Protein AF-A0A2R4MEA7-F1 (afdb_monomer)

pLDDT: mean 77.4, std 15.13, range [41.28, 93.5]

Structure (mmCIF, N/CA/C/O backbone):
data_AF-A0A2R4MEA7-F1
#
_entry.id   AF-A0A2R4MEA7-F1
#
loop_
_atom_site.group_PDB
_atom_site.id
_atom_site.type_symbol
_atom_site.label_atom_id
_atom_site.label_alt_id
_atom_site.label_comp_id
_atom_site.label_asym_id
_atom_site.label_entity_id
_atom_site.label_seq_id
_atom_site.pdbx_PDB_ins_code
_atom_site.Cartn_x
_atom_site.Cartn_y
_atom_site.Cartn_z
_atom_site.occupancy
_atom_site.B_iso_or_equiv
_atom_site.auth_seq_id
_atom_site.auth_comp_id
_atom_site.auth_asym_id
_atom_site.auth_atom_id
_atom_site.pdbx_PDB_model_num
ATOM 1 N N . MET A 1 1 ? -47.584 3.842 -40.671 1.00 41.28 1 MET A N 1
ATOM 2 C CA . MET A 1 1 ? -46.943 4.401 -39.460 1.00 41.28 1 MET A CA 1
ATOM 3 C C . MET A 1 1 ? -45.946 3.369 -38.943 1.00 41.28 1 MET A C 1
ATOM 5 O O . MET A 1 1 ? -46.362 2.249 -38.687 1.00 41.28 1 MET A O 1
ATOM 9 N N . LYS A 1 2 ? -44.642 3.678 -38.901 1.00 41.41 2 LYS A N 1
ATOM 10 C CA . LYS A 1 2 ? -43.602 2.783 -38.357 1.00 41.41 2 LYS A CA 1
ATOM 11 C C . LYS A 1 2 ? -43.354 3.176 -36.901 1.00 41.41 2 LYS A C 1
ATOM 13 O O . LYS A 1 2 ? -42.913 4.291 -36.652 1.00 41.41 2 LYS A O 1
ATOM 18 N N . THR A 1 3 ? -43.653 2.288 -35.959 1.00 46.34 3 THR A N 1
ATOM 19 C CA . THR A 1 3 ? -43.265 2.441 -34.554 1.00 46.34 3 THR A CA 1
ATOM 20 C C . THR A 1 3 ? -41.808 2.025 -34.410 1.00 46.34 3 THR A C 1
ATOM 22 O O . THR A 1 3 ? -41.476 0.843 -34.495 1.00 46.34 3 THR A O 1
ATOM 25 N N . THR A 1 4 ? -40.921 2.996 -34.239 1.00 46.84 4 THR A N 1
ATOM 26 C CA . THR A 1 4 ? -39.526 2.743 -33.881 1.00 46.84 4 THR A CA 1
ATOM 27 C C . THR A 1 4 ? -39.501 2.320 -32.412 1.00 46.84 4 THR A C 1
ATOM 29 O O . THR A 1 4 ? -39.625 3.163 -31.528 1.00 46.84 4 THR A O 1
ATOM 32 N N . SER A 1 5 ? -39.404 1.016 -32.133 1.00 51.34 5 SER A N 1
ATOM 33 C CA . SER A 1 5 ? -39.133 0.536 -30.774 1.00 51.34 5 SER A CA 1
ATOM 34 C C . SER A 1 5 ? -37.725 0.960 -30.376 1.00 51.34 5 SER A C 1
ATOM 36 O O . SER A 1 5 ? -36.734 0.481 -30.931 1.00 51.34 5 SER A O 1
ATOM 38 N N . SER A 1 6 ? -37.644 1.871 -29.414 1.00 55.16 6 SER A N 1
ATOM 39 C CA . SER A 1 6 ? -36.415 2.243 -28.727 1.00 55.16 6 SER A CA 1
ATOM 40 C C . SER A 1 6 ? -35.898 1.040 -27.932 1.00 55.16 6 SER A C 1
ATOM 42 O O . SER A 1 6 ? -36.272 0.851 -26.778 1.00 55.16 6 SER A O 1
ATOM 44 N N . ASN A 1 7 ? -35.039 0.213 -28.536 1.00 54.28 7 ASN A N 1
ATOM 45 C CA . ASN A 1 7 ? -34.243 -0.770 -27.797 1.00 54.28 7 ASN A CA 1
ATOM 46 C C . ASN A 1 7 ? -33.205 -0.014 -26.960 1.00 54.28 7 ASN A C 1
ATOM 48 O O . ASN A 1 7 ? -32.079 0.238 -27.391 1.00 54.28 7 ASN A O 1
ATOM 52 N N . GLN A 1 8 ? -33.620 0.397 -25.766 1.00 57.72 8 GLN A N 1
ATOM 53 C CA . GLN A 1 8 ? -32.740 0.962 -24.760 1.00 57.72 8 GLN A CA 1
ATOM 54 C C . GLN A 1 8 ? -31.803 -0.155 -24.282 1.00 57.72 8 GLN A C 1
ATOM 56 O O . GLN A 1 8 ? -32.221 -1.080 -23.589 1.00 57.72 8 GLN A O 1
ATOM 61 N N . TRP A 1 9 ? -30.539 -0.087 -24.702 1.00 63.12 9 TRP A N 1
ATOM 62 C CA . TRP A 1 9 ? -29.455 -0.926 -24.195 1.00 63.12 9 TRP A CA 1
ATOM 63 C C . TRP A 1 9 ? -29.216 -0.584 -22.723 1.00 63.12 9 TRP A C 1
ATOM 65 O O . TRP A 1 9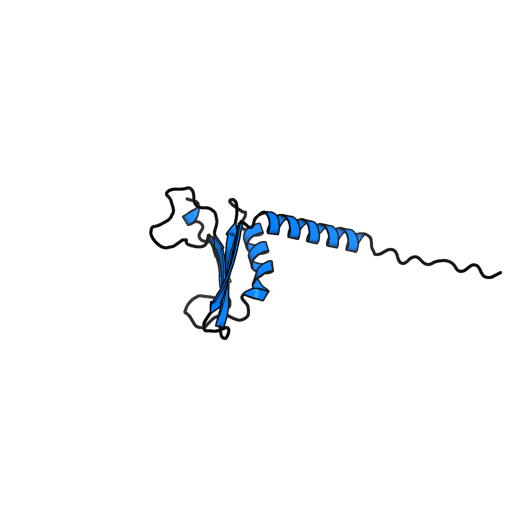 ? -28.379 0.256 -22.396 1.00 63.12 9 TRP A O 1
ATOM 75 N N . LEU A 1 10 ? -29.987 -1.196 -21.827 1.00 67.56 10 LEU A N 1
ATOM 76 C CA . LEU A 1 10 ? -29.690 -1.140 -20.405 1.00 67.56 10 LEU A CA 1
ATOM 77 C C . LEU A 1 10 ? -28.450 -2.011 -20.149 1.00 67.56 10 LEU A C 1
ATOM 79 O O . LEU A 1 10 ? -28.436 -3.178 -20.553 1.00 67.56 10 LEU A O 1
ATOM 83 N N . PRO A 1 11 ? -27.387 -1.458 -19.538 1.00 68.69 11 PRO A N 1
ATOM 84 C CA . PRO A 1 11 ? -26.214 -2.242 -19.203 1.00 68.69 11 PRO A CA 1
ATOM 85 C C . PRO A 1 11 ? -26.589 -3.366 -18.236 1.00 68.69 11 PRO A C 1
ATOM 87 O O . PRO A 1 11 ? -27.452 -3.206 -17.375 1.00 68.69 11 PRO A O 1
ATOM 90 N N . ASP A 1 12 ? -25.918 -4.504 -18.398 1.00 82.06 12 ASP A N 1
ATOM 91 C CA . ASP A 1 12 ? -26.095 -5.690 -17.563 1.00 82.06 12 ASP A CA 1
ATOM 92 C C . ASP A 1 12 ? -25.991 -5.316 -16.066 1.00 82.06 12 ASP A C 1
ATOM 94 O O . ASP A 1 12 ? -24.943 -4.810 -15.637 1.00 82.06 12 ASP A O 1
ATOM 98 N N . PRO A 1 13 ? -27.047 -5.547 -15.261 1.00 81.31 13 PRO A N 1
ATOM 99 C CA . PRO A 1 13 ? -27.088 -5.139 -13.860 1.00 81.31 13 PRO A CA 1
ATOM 100 C C . PRO A 1 13 ? -25.964 -5.764 -13.023 1.00 81.31 13 PRO A C 1
ATOM 102 O O . PRO A 1 13 ? -25.498 -5.143 -12.067 1.00 81.31 13 PRO A O 1
ATOM 105 N N . THR A 1 14 ? -25.456 -6.941 -13.398 1.00 82.69 14 THR A N 1
ATOM 106 C CA . THR A 1 14 ? -24.325 -7.580 -12.715 1.00 82.69 14 THR A CA 1
ATOM 107 C C . THR A 1 14 ? -23.022 -6.819 -12.961 1.00 82.69 14 THR A C 1
ATOM 109 O O . THR A 1 14 ? -22.217 -6.652 -12.042 1.00 82.69 14 THR A O 1
ATOM 112 N N . LYS A 1 15 ? -22.828 -6.275 -14.169 1.00 82.12 15 LYS A N 1
ATOM 113 C CA . LYS A 1 15 ? -21.664 -5.429 -14.490 1.00 82.12 15 LYS A CA 1
ATOM 114 C C . LYS A 1 15 ? -21.726 -4.092 -13.759 1.00 82.12 15 LYS A C 1
ATOM 116 O O . LYS A 1 15 ? -20.695 -3.607 -13.296 1.00 82.12 15 LYS A O 1
ATOM 121 N N . ILE A 1 16 ? -22.926 -3.527 -13.614 1.00 82.50 16 ILE A N 1
ATOM 122 C CA . ILE A 1 16 ? -23.144 -2.307 -12.825 1.00 82.50 16 ILE A CA 1
ATOM 123 C C . ILE A 1 16 ? -22.784 -2.565 -11.358 1.00 82.50 16 ILE A C 1
ATOM 125 O O . ILE A 1 16 ? -22.004 -1.811 -10.781 1.00 82.50 16 ILE A O 1
ATOM 129 N N . ALA A 1 17 ? -23.293 -3.649 -10.766 1.00 83.56 17 ALA A N 1
ATOM 130 C CA . ALA A 1 17 ? -23.014 -3.997 -9.374 1.00 83.56 17 ALA A CA 1
ATOM 131 C C . ALA A 1 17 ? -21.513 -4.215 -9.115 1.00 83.56 17 ALA A C 1
ATOM 133 O O . ALA A 1 17 ? -20.971 -3.678 -8.148 1.00 83.56 17 ALA A O 1
ATOM 134 N N . ALA A 1 18 ? -20.822 -4.930 -10.009 1.00 84.25 18 ALA A N 1
ATOM 135 C CA . ALA A 1 18 ? -19.375 -5.120 -9.928 1.00 84.25 18 ALA A CA 1
ATOM 136 C C . ALA A 1 18 ? -18.607 -3.789 -10.031 1.00 84.25 18 ALA A C 1
ATOM 138 O O . ALA A 1 18 ? -17.711 -3.525 -9.230 1.00 84.25 18 ALA A O 1
ATOM 139 N N . GLY A 1 19 ? -18.996 -2.913 -10.965 1.00 84.75 19 GLY A N 1
ATOM 140 C CA . GLY A 1 19 ? -18.395 -1.585 -11.109 1.00 84.75 19 GLY A CA 1
ATOM 141 C C . GLY A 1 19 ? -18.578 -0.708 -9.867 1.00 84.75 19 GLY A C 1
ATOM 142 O O . GLY A 1 19 ? -17.634 -0.055 -9.424 1.00 84.75 19 GLY A O 1
ATOM 143 N N . MET A 1 20 ? -19.764 -0.738 -9.254 1.00 88.38 20 MET A N 1
ATOM 144 C CA . MET A 1 20 ? -20.041 -0.006 -8.013 1.00 88.38 20 MET A CA 1
ATOM 145 C C . MET A 1 20 ? -19.236 -0.554 -6.829 1.00 88.38 20 MET A C 1
ATOM 147 O O . MET A 1 20 ? -18.754 0.228 -6.008 1.00 88.38 20 MET A O 1
ATOM 151 N N . ALA A 1 21 ? -19.039 -1.873 -6.753 1.00 84.75 21 ALA A N 1
ATOM 152 C CA . ALA A 1 21 ? -18.210 -2.497 -5.723 1.00 84.75 21 ALA A CA 1
ATOM 153 C C . ALA A 1 21 ? -16.730 -2.089 -5.851 1.00 84.75 21 ALA A C 1
ATOM 155 O O . ALA A 1 21 ? -16.113 -1.690 -4.862 1.00 84.75 21 ALA A O 1
ATOM 156 N N . GLU A 1 22 ? -16.177 -2.100 -7.067 1.00 84.31 22 GLU A N 1
ATOM 157 C CA . GLU A 1 22 ? -14.806 -1.641 -7.341 1.00 84.31 22 GLU A CA 1
ATOM 158 C C . GLU A 1 22 ? -14.620 -0.142 -7.071 1.00 84.31 22 GLU A C 1
ATOM 160 O O . GLU A 1 22 ? -13.598 0.292 -6.521 1.00 84.31 22 GLU A O 1
ATOM 165 N N . PHE A 1 23 ? -15.632 0.666 -7.396 1.00 83.88 23 PHE A N 1
ATOM 166 C CA . PHE A 1 23 ? -15.641 2.085 -7.060 1.00 83.88 23 PHE A CA 1
ATOM 167 C C . PHE A 1 23 ? -15.629 2.297 -5.542 1.00 83.88 23 PHE A C 1
ATOM 169 O O . PHE A 1 23 ? -14.782 3.030 -5.029 1.00 83.88 23 PHE A O 1
ATOM 176 N N . ALA A 1 24 ? -16.501 1.606 -4.801 1.00 86.06 24 ALA A N 1
ATOM 177 C CA . ALA A 1 24 ? -16.550 1.687 -3.343 1.00 86.06 24 ALA A CA 1
ATOM 178 C C . ALA A 1 24 ? -15.224 1.246 -2.698 1.00 86.06 24 ALA A C 1
ATOM 180 O O . ALA A 1 24 ? -14.711 1.929 -1.805 1.00 86.06 24 ALA A O 1
ATOM 181 N N . LYS A 1 25 ? -14.620 0.156 -3.193 1.00 85.19 25 LYS A N 1
ATOM 182 C CA . LYS A 1 25 ? -13.291 -0.307 -2.768 1.00 85.19 25 LYS A CA 1
ATOM 183 C C . LYS A 1 25 ? -12.229 0.768 -3.011 1.00 85.19 25 LYS A C 1
ATOM 185 O O . LYS A 1 25 ? -11.461 1.096 -2.108 1.00 85.19 25 LYS A O 1
ATOM 190 N N . SER A 1 26 ? -12.226 1.377 -4.196 1.00 84.19 26 SER A N 1
ATOM 191 C CA . SER A 1 26 ? -11.303 2.459 -4.552 1.00 84.19 26 SER A CA 1
ATOM 192 C C . SER A 1 26 ? -11.436 3.678 -3.639 1.00 84.19 26 SER A C 1
ATOM 194 O O . SER A 1 26 ? -10.426 4.186 -3.151 1.00 84.19 26 SER A O 1
ATOM 196 N N . VAL A 1 27 ? -12.664 4.134 -3.379 1.00 87.56 27 VAL A N 1
ATOM 197 C CA . VAL A 1 27 ? -12.934 5.273 -2.489 1.00 87.56 27 VAL A CA 1
ATOM 198 C C . VAL A 1 27 ? -12.464 4.970 -1.067 1.00 87.56 27 VAL A C 1
ATOM 200 O O . VAL A 1 27 ? -11.789 5.799 -0.455 1.00 87.56 27 VAL A O 1
ATOM 203 N N . ARG A 1 28 ? -12.743 3.762 -0.560 1.00 89.19 28 ARG A N 1
ATOM 204 C CA . ARG A 1 28 ? -12.284 3.326 0.764 1.00 89.19 28 ARG A CA 1
ATOM 205 C C . ARG A 1 28 ? -10.762 3.372 0.875 1.00 89.19 28 ARG A C 1
ATOM 207 O O . ARG A 1 28 ? -10.255 3.960 1.826 1.00 89.19 28 ARG A O 1
ATOM 214 N N . LEU A 1 29 ? -10.041 2.792 -0.086 1.00 88.81 29 LEU A N 1
ATOM 215 C CA . LEU A 1 29 ? -8.574 2.752 -0.072 1.00 88.81 29 LEU A CA 1
ATOM 216 C C . LEU A 1 29 ? -7.965 4.155 -0.100 1.00 88.81 29 LEU A C 1
ATOM 218 O O . LEU A 1 29 ? -7.067 4.448 0.683 1.00 88.81 29 LEU A O 1
ATOM 222 N N . LEU A 1 30 ? -8.487 5.046 -0.947 1.00 88.50 30 LEU A N 1
ATOM 223 C CA . LEU A 1 30 ? -8.045 6.442 -0.999 1.00 88.50 30 LEU A CA 1
ATOM 224 C C . LEU A 1 30 ? -8.306 7.178 0.324 1.00 88.50 30 LEU A C 1
ATOM 226 O O . LEU A 1 30 ? -7.478 7.977 0.757 1.00 88.50 30 LEU A O 1
ATOM 230 N N . GLY A 1 31 ? -9.411 6.866 1.005 1.00 89.94 31 GLY A N 1
ATOM 231 C CA . GLY A 1 31 ? -9.734 7.420 2.320 1.00 89.94 31 GLY A CA 1
ATOM 232 C C . GLY A 1 31 ? -8.703 7.091 3.408 1.00 89.94 31 GLY A C 1
ATOM 233 O O . GLY A 1 31 ? -8.522 7.895 4.331 1.00 89.94 31 GLY A O 1
ATOM 234 N N . LEU A 1 32 ? -7.997 5.958 3.283 1.00 90.50 32 LEU A N 1
ATOM 235 C CA . LEU A 1 32 ? -6.957 5.511 4.218 1.00 90.50 32 LEU A CA 1
ATOM 236 C C . LEU A 1 32 ? -5.643 6.285 4.070 1.00 90.50 32 LEU A C 1
ATOM 238 O O . LEU A 1 32 ? -4.862 6.329 5.018 1.00 90.50 32 LEU A O 1
ATOM 242 N N . ILE A 1 33 ? -5.383 6.892 2.914 1.00 92.19 33 ILE A N 1
ATOM 243 C CA . ILE A 1 33 ? -4.087 7.492 2.592 1.00 92.19 33 ILE A CA 1
ATOM 244 C C . ILE A 1 33 ? -3.968 8.880 3.222 1.00 92.19 33 ILE A C 1
ATOM 246 O O . ILE A 1 33 ? -4.798 9.757 2.989 1.00 92.19 33 ILE A O 1
ATOM 250 N N . LYS A 1 34 ? -2.908 9.089 4.005 1.00 90.44 34 LYS A N 1
ATOM 251 C CA . LYS A 1 34 ? -2.508 10.394 4.545 1.00 90.44 34 LYS A CA 1
ATOM 252 C C . LYS A 1 34 ? -1.638 11.153 3.546 1.00 90.44 34 LYS A C 1
ATOM 254 O O . LYS A 1 34 ? -1.894 12.324 3.293 1.00 90.44 34 LYS A O 1
ATOM 259 N N . SER A 1 35 ? -0.632 10.491 2.979 1.00 90.50 35 SER A N 1
ATOM 260 C CA . SER A 1 35 ? 0.277 11.079 1.991 1.00 90.50 35 SER A CA 1
ATOM 261 C C . SER A 1 35 ? 0.858 10.017 1.062 1.00 90.50 35 SER A C 1
ATOM 263 O O . SER A 1 35 ? 0.919 8.837 1.409 1.00 90.50 35 SER A O 1
ATOM 265 N N . ILE A 1 36 ? 1.288 10.453 -0.123 1.00 91.31 36 ILE A N 1
ATOM 266 C CA . ILE A 1 36 ? 1.993 9.625 -1.103 1.00 91.31 36 ILE A CA 1
ATOM 267 C C . ILE A 1 36 ? 3.184 10.416 -1.615 1.00 91.31 36 ILE A C 1
ATOM 269 O O . ILE A 1 36 ? 3.014 11.531 -2.107 1.00 91.31 36 ILE A O 1
ATOM 273 N N . THR A 1 37 ? 4.358 9.809 -1.558 1.00 89.81 37 THR A N 1
ATOM 274 C CA . THR A 1 37 ? 5.584 10.341 -2.143 1.00 89.81 37 THR A CA 1
ATOM 275 C C . THR A 1 37 ? 6.045 9.389 -3.232 1.00 89.81 37 THR A C 1
ATOM 277 O O . THR A 1 37 ? 5.986 8.171 -3.073 1.00 89.81 37 THR A O 1
ATOM 280 N N . THR A 1 38 ? 6.467 9.928 -4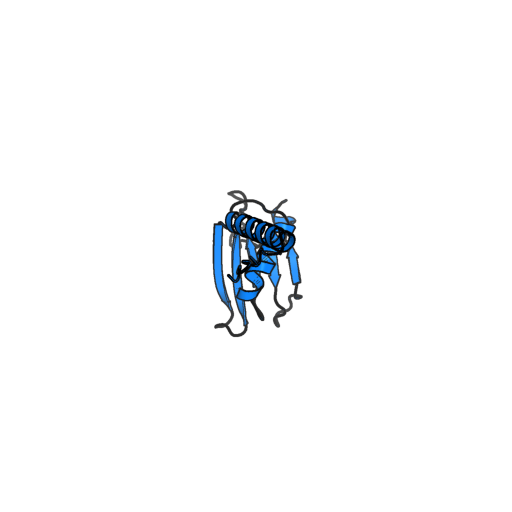.372 1.00 89.19 38 THR A N 1
ATOM 281 C CA . THR A 1 38 ? 7.044 9.142 -5.465 1.00 89.19 38 THR A CA 1
ATOM 282 C C . THR A 1 38 ? 8.424 9.690 -5.779 1.00 89.19 38 THR A C 1
ATOM 284 O O . THR A 1 38 ? 8.554 10.861 -6.127 1.00 89.19 38 THR A O 1
ATOM 287 N N . THR A 1 39 ? 9.437 8.841 -5.656 1.00 86.38 39 THR A N 1
ATOM 288 C CA . THR A 1 39 ? 10.838 9.198 -5.874 1.00 86.38 39 THR A CA 1
ATOM 289 C C . THR A 1 39 ? 11.408 8.315 -6.973 1.00 86.38 39 THR A C 1
ATOM 291 O O . THR A 1 39 ? 11.412 7.092 -6.850 1.00 86.38 39 THR A O 1
ATOM 294 N N . SER A 1 40 ? 11.899 8.919 -8.054 1.00 80.94 40 SER A N 1
ATOM 295 C CA . SER A 1 40 ? 12.553 8.177 -9.135 1.00 80.94 40 SER A CA 1
ATOM 296 C C . SER A 1 40 ? 13.858 7.560 -8.646 1.00 80.94 40 SER A C 1
ATOM 298 O O . SER A 1 40 ? 14.745 8.268 -8.168 1.00 80.94 40 SER A O 1
ATOM 300 N N . LEU A 1 41 ? 14.009 6.249 -8.814 1.00 71.56 41 LEU A N 1
ATOM 301 C CA . LEU A 1 41 ? 15.253 5.555 -8.505 1.00 71.56 41 LEU A CA 1
ATOM 302 C C . LEU A 1 41 ? 16.187 5.675 -9.716 1.00 71.56 41 LEU A C 1
ATOM 304 O O . LEU A 1 41 ? 15.800 5.352 -10.843 1.00 71.56 41 LEU A O 1
ATOM 308 N N . ASN A 1 42 ? 17.410 6.174 -9.502 1.00 66.31 42 ASN A N 1
ATOM 309 C CA . ASN A 1 42 ? 18.438 6.355 -10.540 1.00 66.31 42 ASN A CA 1
ATOM 310 C C . ASN A 1 42 ? 17.923 7.036 -11.826 1.00 66.31 42 ASN A C 1
ATOM 312 O O . ASN A 1 42 ? 18.088 6.520 -12.934 1.00 66.31 42 ASN A O 1
ATOM 316 N N . GLY A 1 43 ? 17.247 8.182 -11.685 1.00 58.41 43 GLY A N 1
ATOM 317 C CA . GLY A 1 43 ? 16.781 8.972 -12.833 1.00 58.41 43 GLY A CA 1
ATOM 318 C C . GLY A 1 43 ? 15.697 8.293 -13.683 1.00 58.41 43 GLY A C 1
ATOM 319 O O . GLY A 1 43 ? 15.552 8.630 -14.853 1.00 58.41 43 GLY A O 1
ATOM 320 N N . GLY A 1 44 ? 14.958 7.324 -13.124 1.00 56.22 44 GLY A N 1
ATOM 321 C CA . GLY A 1 44 ? 13.818 6.660 -13.774 1.00 56.22 44 GLY A CA 1
ATOM 322 C C . GLY A 1 44 ? 14.157 5.357 -14.503 1.00 56.22 44 GLY A C 1
ATOM 323 O O . GLY A 1 44 ? 13.250 4.631 -14.903 1.00 56.22 44 GLY A O 1
ATOM 324 N N . LYS A 1 45 ? 15.444 5.004 -14.630 1.00 62.25 45 LYS A N 1
ATOM 325 C CA . LYS A 1 45 ? 15.874 3.749 -15.277 1.00 62.25 45 LYS A CA 1
ATOM 326 C C . LYS A 1 45 ? 15.553 2.504 -14.440 1.00 62.25 45 LYS A C 1
ATOM 328 O O . LYS A 1 45 ? 15.332 1.436 -15.000 1.00 62.25 45 LYS A O 1
ATOM 333 N N . ASN A 1 46 ? 15.468 2.659 -13.116 1.00 67.88 46 ASN A N 1
ATOM 334 C CA . ASN A 1 46 ? 15.244 1.568 -12.162 1.00 67.88 46 ASN A CA 1
ATOM 335 C C . ASN A 1 46 ? 13.852 1.631 -11.503 1.00 67.88 46 ASN A C 1
ATOM 337 O O . ASN A 1 46 ? 13.663 1.112 -10.408 1.00 67.88 46 ASN A O 1
ATOM 341 N N . GLY A 1 47 ? 12.867 2.254 -12.158 1.00 77.62 47 GLY A N 1
ATOM 342 C CA . GLY A 1 47 ? 11.528 2.452 -11.593 1.00 77.62 47 GLY A CA 1
ATOM 343 C C . GLY A 1 47 ? 11.486 3.555 -10.530 1.00 77.62 47 GLY A C 1
ATOM 344 O O . GLY A 1 47 ? 12.352 4.433 -10.480 1.00 77.62 47 GLY A O 1
ATOM 345 N N . ALA A 1 48 ? 10.455 3.529 -9.686 1.00 86.44 48 ALA A N 1
ATOM 346 C CA . ALA A 1 48 ? 10.244 4.531 -8.645 1.00 86.44 48 ALA A CA 1
ATOM 347 C C . ALA A 1 48 ? 9.954 3.890 -7.285 1.00 86.44 48 ALA A C 1
ATOM 349 O O . ALA A 1 48 ? 9.324 2.836 -7.198 1.00 86.44 48 ALA A O 1
ATOM 350 N N . LEU A 1 49 ? 10.385 4.557 -6.219 1.00 88.19 49 LEU A N 1
ATOM 351 C CA . LEU A 1 49 ? 9.914 4.302 -4.868 1.00 88.19 49 LEU A CA 1
ATOM 352 C C . LEU A 1 49 ? 8.609 5.069 -4.661 1.00 88.19 49 LEU A C 1
ATOM 354 O O . LEU A 1 49 ? 8.593 6.297 -4.700 1.00 88.19 49 LEU A O 1
ATOM 358 N N . VAL A 1 50 ? 7.526 4.344 -4.415 1.00 91.12 50 VAL A N 1
ATOM 359 C CA . VAL A 1 50 ? 6.234 4.895 -4.015 1.00 91.12 50 VAL A CA 1
ATOM 360 C C . VAL A 1 50 ? 6.054 4.637 -2.524 1.00 91.12 50 VAL A C 1
ATOM 362 O O . VAL A 1 50 ? 5.772 3.513 -2.118 1.00 91.12 50 VAL A O 1
ATOM 365 N N . ALA A 1 51 ? 6.217 5.674 -1.707 1.00 91.19 51 ALA A N 1
ATOM 366 C CA . ALA A 1 51 ? 5.987 5.618 -0.268 1.00 91.19 51 ALA A CA 1
ATOM 367 C C . ALA A 1 51 ? 4.583 6.144 0.052 1.00 91.19 51 ALA A C 1
ATOM 369 O O . ALA A 1 51 ? 4.241 7.275 -0.294 1.00 91.19 51 ALA A O 1
ATOM 370 N N . ILE A 1 52 ? 3.761 5.326 0.701 1.00 92.62 52 ILE A N 1
ATOM 371 C CA . ILE A 1 52 ? 2.381 5.640 1.073 1.00 92.62 52 ILE A CA 1
ATOM 372 C C . ILE A 1 52 ? 2.290 5.628 2.590 1.00 92.62 52 ILE A C 1
ATOM 374 O O . ILE A 1 52 ? 2.494 4.593 3.218 1.00 92.62 52 ILE A O 1
ATOM 378 N N . THR A 1 53 ? 1.923 6.758 3.179 1.00 91.31 53 THR A N 1
ATOM 379 C CA . THR A 1 53 ? 1.622 6.842 4.609 1.00 91.31 53 THR A CA 1
ATOM 380 C C . THR A 1 53 ? 0.118 6.772 4.792 1.00 91.31 53 THR A C 1
ATOM 382 O O . THR A 1 53 ? -0.616 7.549 4.177 1.00 91.31 53 THR A O 1
ATOM 385 N N . VAL A 1 54 ? -0.361 5.868 5.644 1.00 91.44 54 VAL A N 1
ATOM 386 C CA . VAL A 1 54 ? -1.791 5.750 5.964 1.00 91.44 54 VAL A CA 1
ATOM 387 C C . VAL A 1 54 ? -2.163 6.528 7.227 1.00 91.44 54 VAL A C 1
ATOM 389 O O . VAL A 1 54 ? -1.322 6.848 8.063 1.00 91.44 54 VAL A O 1
ATOM 392 N N . LYS A 1 55 ? -3.442 6.892 7.353 1.00 89.38 55 LYS A N 1
ATOM 393 C CA . LYS A 1 55 ? -3.975 7.691 8.470 1.00 89.38 55 LYS A CA 1
ATOM 394 C C . LYS A 1 55 ? -4.151 6.892 9.761 1.00 89.38 55 LYS A C 1
ATOM 396 O O . LYS A 1 55 ? -4.214 7.484 10.830 1.00 89.38 55 LYS A O 1
ATOM 401 N N . LYS A 1 56 ? -4.296 5.572 9.654 1.00 87.44 56 LYS A N 1
ATOM 402 C CA . LYS A 1 56 ? -4.568 4.644 10.758 1.00 87.44 56 LYS A CA 1
ATOM 403 C C . LYS A 1 56 ? -3.988 3.270 10.438 1.00 87.44 56 LYS A C 1
ATOM 405 O O . LYS A 1 56 ? -3.606 3.033 9.294 1.00 87.44 56 LYS A O 1
ATOM 410 N N . ALA A 1 57 ? -3.963 2.376 11.423 1.00 86.50 57 ALA A N 1
ATOM 411 C CA . ALA A 1 57 ? -3.668 0.968 11.183 1.00 86.50 57 ALA A CA 1
ATOM 412 C C . ALA A 1 57 ? -4.637 0.382 10.139 1.00 86.50 57 ALA A C 1
ATOM 414 O O . ALA A 1 57 ? -5.833 0.694 10.138 1.00 86.50 57 ALA A O 1
ATOM 415 N N . ILE A 1 58 ? -4.100 -0.441 9.244 1.00 88.56 58 ILE A N 1
ATOM 416 C CA . ILE A 1 58 ? -4.831 -1.087 8.152 1.00 88.56 58 ILE A CA 1
ATOM 417 C C . ILE A 1 58 ? -4.614 -2.599 8.213 1.00 88.56 58 ILE A C 1
ATOM 419 O O . ILE A 1 58 ? -3.657 -3.087 8.808 1.00 88.56 58 ILE A O 1
ATOM 423 N N . THR A 1 59 ? -5.502 -3.353 7.583 1.00 91.31 59 THR A N 1
ATOM 424 C CA . THR A 1 59 ? -5.366 -4.810 7.468 1.00 91.31 59 THR A CA 1
ATOM 425 C C . THR A 1 59 ? -4.311 -5.200 6.427 1.00 91.31 59 THR A C 1
ATOM 427 O O . THR A 1 59 ? -3.982 -4.422 5.526 1.00 91.31 59 THR A O 1
ATOM 430 N N . LYS A 1 60 ? -3.805 -6.444 6.495 1.00 90.44 60 LYS A N 1
ATOM 431 C CA . LYS A 1 60 ? -2.880 -6.975 5.473 1.00 90.44 60 LYS A CA 1
ATOM 432 C C . LYS A 1 60 ? -3.510 -6.929 4.079 1.00 90.44 60 LYS A C 1
ATOM 434 O O . LYS A 1 60 ? -2.835 -6.556 3.126 1.00 90.44 60 LYS A O 1
ATOM 439 N N . GLN A 1 61 ? -4.809 -7.215 3.969 1.00 91.94 61 GLN A N 1
ATOM 440 C CA . GLN A 1 61 ? -5.530 -7.135 2.698 1.00 91.94 61 GLN A CA 1
ATOM 441 C C . GLN A 1 61 ? -5.611 -5.69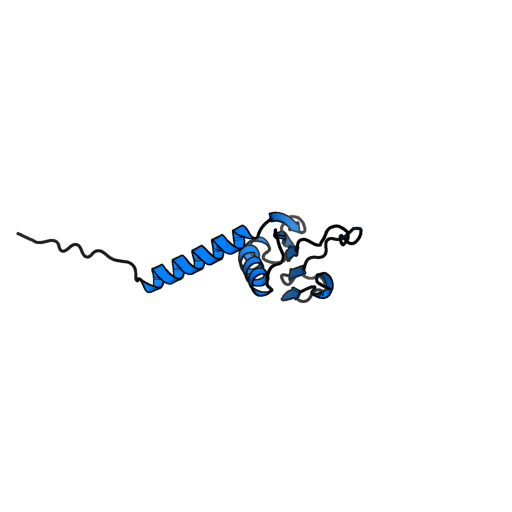9 2.161 1.00 91.94 61 GLN A C 1
ATOM 443 O O . GLN A 1 61 ? -5.336 -5.480 0.987 1.00 91.94 61 GLN A O 1
ATOM 448 N N . GLU A 1 62 ? -5.916 -4.711 3.008 1.00 91.94 62 GLU A N 1
ATOM 449 C CA . GLU A 1 62 ? -5.921 -3.298 2.596 1.00 91.94 62 GLU A CA 1
ATOM 450 C C . GLU A 1 62 ? -4.528 -2.835 2.140 1.00 91.94 62 GLU A C 1
ATOM 452 O O . GLU A 1 62 ? -4.414 -2.042 1.209 1.00 91.94 62 GLU A O 1
ATOM 457 N N . CYS A 1 63 ? -3.461 -3.363 2.745 1.00 91.69 63 CYS A N 1
ATOM 458 C CA . CYS A 1 63 ? -2.091 -3.118 2.297 1.00 91.69 63 CYS A CA 1
ATOM 459 C C . CYS A 1 63 ? -1.808 -3.733 0.923 1.00 91.69 63 CYS A C 1
ATOM 461 O O . CYS A 1 63 ? -1.286 -3.040 0.052 1.00 91.69 63 CYS A O 1
ATOM 463 N N . VAL A 1 64 ? -2.202 -4.991 0.696 1.00 92.94 64 VAL A N 1
ATOM 464 C CA . VAL A 1 64 ? -2.095 -5.638 -0.625 1.00 92.94 64 VAL A CA 1
ATOM 465 C C . VAL A 1 64 ? -2.858 -4.841 -1.677 1.00 92.94 64 VAL A C 1
ATOM 467 O O . VAL A 1 64 ? -2.321 -4.563 -2.746 1.00 92.94 64 VAL A O 1
ATOM 470 N N . ASP A 1 65 ? -4.080 -4.418 -1.361 1.00 93.50 65 ASP A N 1
ATOM 471 C CA . ASP A 1 65 ? -4.917 -3.641 -2.271 1.00 93.50 65 ASP A CA 1
ATOM 472 C C . ASP A 1 65 ? -4.290 -2.275 -2.609 1.00 93.50 65 ASP A C 1
ATOM 474 O O . ASP A 1 65 ? -4.331 -1.837 -3.763 1.00 93.50 65 ASP A O 1
ATOM 478 N N . LEU A 1 66 ? -3.675 -1.601 -1.628 1.00 93.12 66 LEU A N 1
ATOM 479 C CA . LEU A 1 66 ? -2.901 -0.379 -1.864 1.00 93.12 66 LEU A CA 1
ATOM 480 C C . LEU A 1 66 ? -1.684 -0.662 -2.749 1.00 93.12 66 LEU A C 1
ATOM 482 O O . LEU A 1 66 ? -1.452 0.053 -3.721 1.00 93.12 66 LEU A O 1
ATOM 486 N N . ILE A 1 67 ? -0.925 -1.712 -2.455 1.00 91.88 67 ILE A N 1
ATOM 487 C CA . ILE A 1 67 ? 0.251 -2.087 -3.237 1.00 91.88 67 ILE A CA 1
ATOM 488 C C . ILE A 1 67 ? -0.132 -2.349 -4.689 1.00 91.88 67 ILE A C 1
ATOM 490 O O . ILE A 1 67 ? 0.446 -1.718 -5.566 1.00 91.88 67 ILE A O 1
ATOM 494 N N . GLU A 1 68 ? -1.131 -3.189 -4.962 1.00 91.25 68 GLU A N 1
ATOM 495 C CA . GLU A 1 68 ? -1.566 -3.496 -6.330 1.00 91.25 68 GLU A CA 1
ATOM 496 C C . GLU A 1 68 ? -2.061 -2.247 -7.073 1.00 91.25 68 GLU A C 1
ATOM 498 O O . GLU A 1 68 ? -1.730 -2.054 -8.244 1.00 91.25 68 GLU A O 1
ATOM 503 N N . ARG A 1 69 ? -2.759 -1.329 -6.389 1.00 90.81 69 ARG A N 1
ATOM 504 C CA . ARG A 1 69 ? -3.196 -0.056 -6.986 1.00 90.81 69 ARG A CA 1
ATOM 505 C C . ARG A 1 69 ? -2.026 0.830 -7.422 1.00 90.81 69 ARG A C 1
ATOM 507 O O . ARG A 1 69 ? -2.126 1.514 -8.441 1.00 90.81 69 ARG A O 1
ATOM 514 N N . TYR A 1 70 ? -0.941 0.863 -6.650 1.00 91.12 70 TYR A N 1
ATOM 515 C CA . TYR A 1 70 ? 0.198 1.761 -6.887 1.00 91.12 70 TYR A CA 1
ATOM 516 C C . TYR A 1 70 ? 1.395 1.090 -7.566 1.00 91.12 70 TYR A C 1
ATOM 518 O O . TYR A 1 70 ? 2.298 1.781 -8.040 1.00 91.12 70 TYR A O 1
ATOM 526 N N . LYS A 1 71 ? 1.357 -0.233 -7.719 1.00 88.56 71 LYS A N 1
ATOM 527 C CA . LYS A 1 71 ? 2.315 -1.055 -8.460 1.00 88.56 71 LYS A CA 1
ATOM 528 C C . LYS A 1 71 ? 2.644 -0.476 -9.845 1.00 88.56 71 LYS A C 1
ATOM 530 O O . LYS A 1 71 ? 3.832 -0.302 -10.116 1.00 88.56 71 LYS A O 1
ATOM 535 N N . PRO A 1 72 ? 1.681 -0.040 -10.687 1.00 89.94 72 PRO A N 1
ATOM 536 C CA . PRO A 1 72 ? 2.008 0.516 -12.003 1.00 89.94 72 PRO A CA 1
ATOM 537 C C . PRO A 1 72 ? 2.891 1.770 -11.955 1.00 89.94 72 PRO A C 1
ATOM 539 O O . PRO A 1 72 ? 3.591 2.052 -12.920 1.00 89.94 72 PRO A O 1
ATOM 542 N N . ARG A 1 73 ? 2.884 2.519 -10.842 1.00 86.19 73 ARG A N 1
ATOM 543 C CA . ARG A 1 73 ? 3.712 3.724 -10.671 1.00 86.19 73 ARG A CA 1
ATOM 544 C C . ARG A 1 73 ? 5.148 3.418 -10.250 1.00 86.19 73 ARG A C 1
ATOM 546 O O . ARG A 1 73 ? 6.026 4.237 -10.485 1.00 86.19 73 ARG A O 1
ATOM 553 N N . ALA A 1 74 ? 5.372 2.273 -9.610 1.00 84.50 74 ALA A N 1
ATOM 554 C CA . ALA A 1 74 ? 6.690 1.819 -9.170 1.00 84.50 74 ALA A CA 1
ATOM 555 C C . ALA A 1 74 ? 7.376 0.896 -10.194 1.00 84.50 74 ALA A C 1
ATOM 557 O O . ALA A 1 74 ? 8.596 0.732 -10.162 1.00 84.50 74 ALA A O 1
ATOM 558 N N . ALA A 1 75 ? 6.612 0.297 -11.109 1.00 82.75 75 ALA A N 1
ATOM 559 C CA . ALA A 1 75 ? 7.125 -0.553 -12.176 1.00 82.75 75 ALA A CA 1
ATOM 560 C C . ALA A 1 75 ? 8.183 0.162 -13.054 1.00 82.75 75 ALA A C 1
ATOM 562 O O . ALA A 1 75 ? 8.176 1.389 -13.159 1.00 82.75 75 ALA A O 1
ATOM 563 N N . PRO A 1 76 ? 9.078 -0.585 -13.729 1.00 77.06 76 PRO A N 1
ATOM 564 C CA . PRO A 1 76 ? 9.216 -2.046 -13.704 1.00 77.06 76 PRO A CA 1
ATOM 565 C C . PRO A 1 76 ? 10.179 -2.588 -12.633 1.00 77.06 76 PRO A C 1
ATOM 567 O O . PRO A 1 76 ? 10.164 -3.791 -12.394 1.00 77.06 76 PRO A O 1
ATOM 570 N N . TYR A 1 77 ? 10.984 -1.737 -11.985 1.00 81.12 77 TYR A N 1
ATOM 571 C CA . TYR A 1 77 ? 12.067 -2.153 -11.071 1.00 81.12 77 TYR A C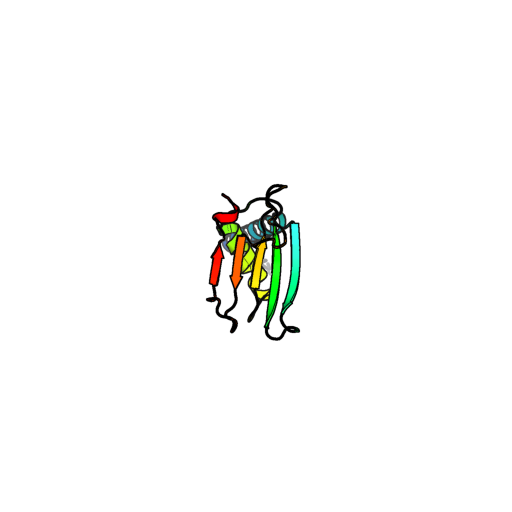A 1
ATOM 572 C C . TYR A 1 77 ? 12.069 -1.429 -9.711 1.00 81.12 77 TYR A C 1
ATOM 574 O O . TYR A 1 77 ? 13.047 -1.517 -8.971 1.00 81.12 77 TYR A O 1
ATOM 582 N N . GLY A 1 78 ? 10.996 -0.705 -9.382 1.00 83.12 78 GLY A N 1
ATOM 583 C CA . GLY A 1 78 ? 10.906 0.094 -8.164 1.00 83.12 78 GLY A CA 1
ATOM 584 C C . GLY A 1 78 ? 10.344 -0.640 -6.948 1.00 83.12 78 GLY A C 1
ATOM 585 O O . GLY A 1 78 ? 10.422 -1.863 -6.820 1.00 83.12 78 GLY A O 1
ATOM 586 N N . GLN A 1 79 ? 9.753 0.130 -6.038 1.00 88.38 79 GLN A N 1
ATOM 587 C CA . GLN A 1 79 ? 9.246 -0.356 -4.757 1.00 88.38 79 GLN A CA 1
ATOM 588 C C . GLN A 1 79 ? 7.955 0.374 -4.384 1.00 88.38 79 GLN A C 1
ATOM 590 O O . GLN A 1 79 ? 7.826 1.573 -4.618 1.00 88.38 79 GLN A O 1
ATOM 595 N N . VAL A 1 80 ? 7.013 -0.333 -3.764 1.00 90.25 80 VAL A N 1
ATOM 596 C CA . VAL A 1 80 ? 5.869 0.275 -3.073 1.00 90.25 80 VAL A CA 1
ATOM 597 C C . VAL A 1 80 ? 6.010 -0.009 -1.584 1.00 90.25 80 VAL A C 1
ATOM 599 O O . VAL A 1 80 ? 6.061 -1.167 -1.181 1.00 90.25 80 VAL A O 1
ATOM 602 N N . ALA A 1 81 ? 6.099 1.040 -0.777 1.00 90.50 81 ALA A N 1
ATOM 603 C CA . ALA A 1 81 ? 6.294 0.974 0.663 1.00 90.50 81 ALA A CA 1
ATOM 604 C C . ALA A 1 81 ? 5.089 1.600 1.374 1.00 90.50 81 ALA A C 1
ATOM 606 O O . ALA A 1 81 ? 4.724 2.740 1.094 1.00 90.50 81 ALA A O 1
ATOM 607 N N . ILE A 1 82 ? 4.460 0.860 2.283 1.00 91.69 82 ILE A N 1
ATOM 608 C CA . ILE A 1 82 ? 3.319 1.307 3.081 1.00 91.69 82 ILE A CA 1
ATOM 609 C C . ILE A 1 82 ? 3.781 1.537 4.517 1.00 91.69 82 ILE A C 1
ATOM 611 O O . ILE A 1 82 ? 4.203 0.604 5.201 1.00 91.69 82 ILE A O 1
ATOM 615 N N . HIS A 1 83 ? 3.661 2.772 4.987 1.00 89.56 83 HIS A N 1
ATOM 616 C CA . HIS A 1 83 ? 3.983 3.182 6.348 1.00 89.56 83 HIS A CA 1
ATOM 617 C C . HIS A 1 83 ? 2.692 3.368 7.141 1.00 89.56 83 HIS A C 1
ATOM 619 O O . HIS A 1 83 ? 1.820 4.157 6.763 1.00 89.56 83 HIS A O 1
ATOM 625 N N . MET A 1 84 ? 2.575 2.648 8.254 1.00 85.75 84 MET A N 1
ATOM 626 C CA . MET A 1 84 ? 1.511 2.879 9.227 1.00 85.75 84 MET A CA 1
ATOM 627 C C . MET A 1 84 ? 1.905 3.996 10.194 1.00 85.75 84 MET A C 1
ATOM 629 O O . MET A 1 84 ? 3.097 4.217 10.420 1.00 85.75 84 MET A O 1
ATOM 633 N N . PRO A 1 85 ? 0.926 4.707 10.776 1.00 76.19 85 PRO A N 1
ATOM 634 C CA . PRO A 1 85 ? 1.217 5.624 11.862 1.00 76.19 85 PRO A CA 1
ATOM 635 C C . PRO A 1 85 ? 1.728 4.809 13.052 1.00 76.19 85 PRO A C 1
ATOM 637 O O . PRO A 1 85 ? 0.989 4.010 13.625 1.00 76.19 85 PRO A O 1
ATOM 640 N N . VAL A 1 86 ? 2.997 4.995 13.404 1.00 67.88 86 VAL A N 1
ATOM 641 C CA . VAL A 1 86 ? 3.526 4.517 14.681 1.00 67.88 86 VAL A CA 1
ATOM 642 C C . VAL A 1 86 ? 3.041 5.453 15.794 1.00 67.88 86 VAL A C 1
ATOM 644 O O . VAL A 1 86 ? 2.985 6.666 15.567 1.00 67.88 86 VAL A O 1
ATOM 647 N N . PRO A 1 87 ? 2.667 4.930 16.975 1.00 60.84 87 PRO A N 1
ATOM 648 C CA . PRO A 1 87 ?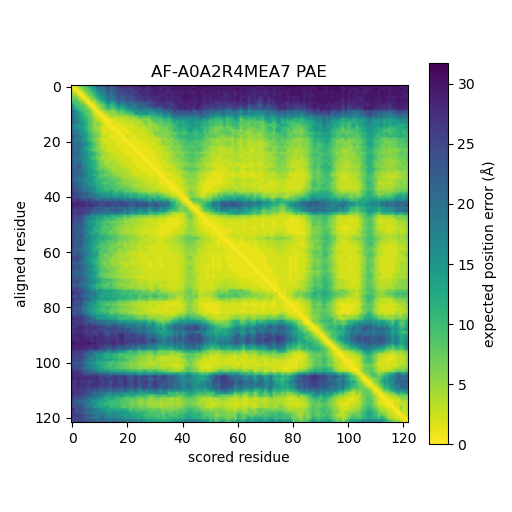 2.362 5.762 18.135 1.00 60.84 87 PRO A CA 1
ATOM 649 C C . PRO A 1 87 ? 3.506 6.746 18.415 1.00 60.84 87 PRO A C 1
ATOM 651 O O . PRO A 1 87 ? 4.682 6.392 18.271 1.00 60.84 87 PRO A O 1
ATOM 654 N N . GLU A 1 88 ? 3.167 7.980 18.799 1.00 55.84 88 GLU A N 1
ATOM 655 C CA . GLU A 1 88 ? 4.151 8.996 19.192 1.00 55.84 88 GLU A CA 1
ATOM 656 C C . GLU A 1 88 ? 5.116 8.409 20.238 1.00 55.84 88 GLU A C 1
ATOM 658 O O . GLU A 1 88 ? 4.693 7.791 21.212 1.00 55.84 88 GLU A O 1
ATOM 663 N N . GLY A 1 89 ? 6.426 8.529 19.993 1.00 51.94 89 GLY A N 1
ATOM 664 C CA . GLY A 1 89 ? 7.473 7.946 20.845 1.00 51.94 89 GLY A CA 1
ATOM 665 C C . GLY A 1 89 ? 8.042 6.594 20.388 1.00 51.94 89 GLY A C 1
ATOM 666 O O . GLY A 1 89 ? 9.071 6.184 20.913 1.00 51.94 89 GLY A O 1
ATOM 667 N N . ARG A 1 90 ? 7.455 5.930 19.377 1.00 54.09 90 ARG A N 1
ATOM 668 C CA . ARG A 1 90 ? 8.039 4.736 18.718 1.00 54.09 90 ARG A CA 1
ATOM 669 C C . ARG A 1 90 ? 8.695 5.023 17.364 1.00 54.09 90 ARG A C 1
ATOM 671 O O . ARG A 1 90 ? 9.040 4.095 16.633 1.00 54.09 90 ARG A O 1
ATOM 678 N N . ALA A 1 91 ? 8.855 6.294 16.998 1.00 53.09 91 ALA A N 1
ATOM 679 C CA . ALA A 1 91 ? 9.675 6.658 15.851 1.00 53.09 91 ALA A CA 1
ATOM 680 C C . ALA A 1 91 ? 11.122 6.258 16.167 1.00 53.09 91 ALA A C 1
ATOM 682 O O . ALA A 1 91 ? 11.827 6.975 16.875 1.00 53.09 91 ALA A O 1
ATOM 683 N N . LEU A 1 92 ? 11.531 5.074 15.703 1.00 51.69 92 LEU A N 1
ATOM 684 C CA . LEU A 1 92 ? 12.915 4.628 15.778 1.00 51.69 92 LEU A CA 1
ATOM 685 C C . LEU A 1 92 ? 13.782 5.742 15.193 1.00 51.69 92 LEU A C 1
ATOM 687 O O . LEU A 1 92 ? 13.507 6.242 14.100 1.00 51.69 92 LEU A O 1
ATOM 691 N N . ALA A 1 93 ? 14.766 6.181 15.975 1.00 44.06 93 ALA A N 1
ATOM 692 C CA . ALA A 1 93 ? 15.642 7.292 15.651 1.00 44.06 93 ALA A CA 1
ATOM 693 C C . ALA A 1 93 ? 16.298 7.074 14.276 1.00 44.06 93 ALA A C 1
ATOM 695 O O . ALA A 1 93 ? 17.279 6.348 14.157 1.00 44.06 93 ALA A O 1
ATOM 696 N N . GLY A 1 94 ? 15.736 7.698 13.240 1.00 49.12 94 GLY A N 1
ATOM 697 C CA . GLY A 1 94 ? 16.342 7.807 11.913 1.00 49.12 94 GLY A CA 1
ATOM 698 C C . GLY A 1 94 ? 15.687 7.018 10.776 1.00 49.12 94 GLY A C 1
ATOM 699 O O . GLY A 1 94 ? 15.860 7.431 9.635 1.00 49.12 94 GLY A O 1
ATOM 700 N N . GLU A 1 95 ? 14.890 5.972 11.022 1.00 54.31 95 GLU A N 1
ATOM 701 C CA . GLU A 1 95 ? 14.271 5.199 9.929 1.00 54.31 95 GLU A CA 1
ATOM 702 C C . GLU A 1 95 ? 12.808 4.845 10.219 1.00 54.31 95 GLU A C 1
ATOM 704 O O . GLU A 1 95 ? 12.486 3.997 11.051 1.00 54.31 95 GLU A O 1
ATOM 709 N N . VAL A 1 96 ? 11.888 5.481 9.483 1.00 62.75 96 VAL A N 1
ATOM 710 C CA . VAL A 1 96 ? 10.484 5.055 9.440 1.00 62.75 96 VAL A CA 1
ATOM 711 C C . VAL A 1 96 ? 10.425 3.778 8.607 1.00 62.75 96 VAL A C 1
ATOM 713 O O . VAL A 1 96 ? 10.271 3.830 7.387 1.00 62.75 96 VAL A O 1
ATOM 716 N N . LEU A 1 97 ? 10.567 2.622 9.252 1.00 73.81 97 LEU A N 1
ATOM 717 C CA . LEU A 1 97 ? 10.459 1.343 8.560 1.00 73.81 97 LEU A CA 1
ATOM 718 C C . LEU A 1 97 ? 9.034 1.167 7.999 1.00 73.81 97 LEU A C 1
ATOM 720 O O . LEU A 1 97 ? 8.049 1.428 8.697 1.00 73.81 97 LEU A O 1
ATOM 724 N N . PRO A 1 98 ? 8.888 0.753 6.733 1.00 84.44 98 PRO A N 1
ATOM 725 C CA . PRO A 1 98 ? 7.584 0.423 6.180 1.00 84.44 98 PRO A CA 1
ATOM 726 C C . PRO A 1 98 ? 7.031 -0.850 6.825 1.00 84.44 98 PRO A C 1
ATOM 728 O O . PRO A 1 98 ? 7.760 -1.808 7.082 1.00 84.44 98 PRO A O 1
ATOM 731 N N . TRP A 1 99 ? 5.717 -0.871 7.042 1.00 88.38 99 TRP A N 1
ATOM 732 C CA . TRP A 1 99 ? 5.011 -2.056 7.518 1.00 88.38 99 TRP A CA 1
ATOM 733 C C . TRP A 1 99 ? 4.776 -3.073 6.408 1.00 88.38 99 TRP A C 1
ATOM 735 O O . TRP A 1 99 ? 4.934 -4.266 6.629 1.00 88.38 99 TRP A O 1
ATOM 745 N N . GLY A 1 100 ? 4.419 -2.614 5.210 1.00 89.62 100 GLY A N 1
ATOM 746 C CA . GLY A 1 100 ? 4.275 -3.467 4.033 1.00 89.62 100 GLY A CA 1
ATOM 747 C C . GLY A 1 100 ? 5.170 -2.975 2.910 1.00 89.62 100 GLY A C 1
ATOM 748 O O . GLY A 1 100 ? 5.190 -1.781 2.622 1.00 89.62 100 GLY A O 1
ATOM 749 N N . VAL A 1 101 ? 5.906 -3.874 2.265 1.00 90.06 101 VAL A N 1
ATOM 750 C CA . VAL A 1 101 ? 6.780 -3.529 1.140 1.00 90.06 101 VAL A CA 1
ATOM 751 C C . VAL A 1 101 ? 6.601 -4.509 0.004 1.00 90.06 101 VAL A C 1
ATOM 753 O O . VAL A 1 101 ? 6.744 -5.714 0.190 1.00 90.06 101 VAL A O 1
ATOM 756 N N . PHE A 1 102 ? 6.394 -3.978 -1.194 1.00 90.19 102 PHE A N 1
ATOM 757 C CA . PHE A 1 102 ? 6.526 -4.718 -2.435 1.00 90.19 102 PHE A CA 1
ATOM 758 C C . PHE A 1 102 ? 7.746 -4.241 -3.211 1.00 90.19 102 PHE A C 1
ATOM 760 O O . PHE A 1 102 ? 7.827 -3.068 -3.574 1.00 90.19 102 PHE A O 1
ATOM 767 N N . ASN A 1 103 ? 8.658 -5.164 -3.507 1.00 86.25 103 ASN A N 1
ATOM 768 C CA . ASN A 1 103 ? 9.812 -4.907 -4.361 1.00 86.25 103 ASN A CA 1
ATOM 769 C C . ASN A 1 103 ? 9.596 -5.544 -5.731 1.00 86.25 103 ASN A C 1
ATOM 771 O O . ASN A 1 103 ? 9.360 -6.754 -5.836 1.00 86.25 103 ASN A O 1
ATOM 775 N N . PHE A 1 104 ? 9.731 -4.742 -6.783 1.00 76.38 104 PHE A N 1
ATOM 776 C CA . PHE A 1 104 ? 9.910 -5.277 -8.121 1.00 76.38 104 PHE A CA 1
ATOM 777 C C . PHE A 1 104 ? 11.314 -5.872 -8.230 1.00 76.38 104 PHE A C 1
ATOM 779 O O . PHE A 1 104 ? 12.26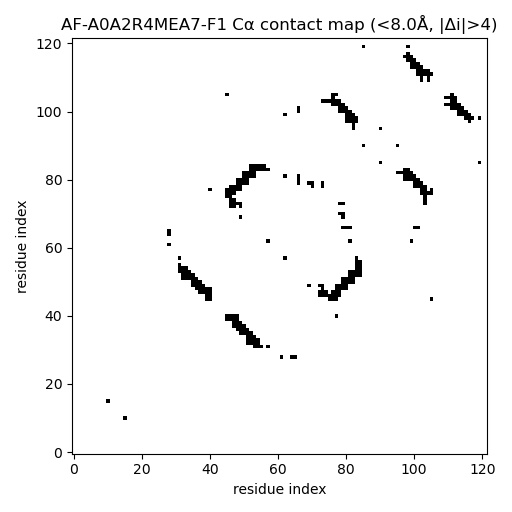0 -5.364 -7.634 1.00 76.38 104 PHE A O 1
ATOM 786 N N . LYS A 1 105 ? 11.453 -6.980 -8.963 1.00 65.62 105 LYS A N 1
ATOM 787 C CA . LYS A 1 105 ? 12.716 -7.717 -9.106 1.00 65.62 105 LYS A CA 1
ATOM 788 C C . LYS A 1 105 ? 13.784 -6.785 -9.686 1.00 65.62 105 LYS A C 1
ATOM 790 O O . LYS A 1 105 ? 13.793 -6.535 -10.883 1.00 65.62 105 LYS A O 1
ATOM 795 N N . SER A 1 106 ? 14.658 -6.264 -8.838 1.00 53.41 106 SER A N 1
ATOM 796 C CA . SER A 1 106 ? 15.740 -5.351 -9.200 1.00 53.41 106 SER A CA 1
ATOM 797 C C . SER A 1 106 ? 17.031 -5.904 -8.615 1.00 53.41 106 SER A C 1
ATOM 799 O O . SER A 1 106 ? 16.991 -6.477 -7.534 1.00 53.41 106 SER A O 1
ATOM 801 N N . GLY A 1 107 ? 18.144 -5.792 -9.345 1.00 49.56 107 GLY A N 1
ATOM 802 C CA . GLY A 1 107 ? 19.442 -6.455 -9.120 1.00 49.56 107 GLY A CA 1
ATOM 803 C C . GLY A 1 107 ? 20.200 -6.134 -7.823 1.00 49.56 107 GLY A C 1
ATOM 804 O O . GLY A 1 107 ? 21.424 -6.200 -7.804 1.00 49.56 107 GLY A O 1
ATOM 805 N N . VAL A 1 108 ? 19.503 -5.797 -6.745 1.00 49.00 108 VAL A N 1
ATOM 806 C CA . VAL A 1 108 ? 20.008 -5.790 -5.371 1.00 49.00 108 VAL A CA 1
ATOM 807 C C . VAL A 1 108 ? 19.430 -7.035 -4.692 1.00 49.00 108 VAL A C 1
ATOM 809 O O . VAL A 1 108 ? 18.337 -7.460 -5.045 1.00 49.00 108 VAL A O 1
ATOM 812 N N . ALA A 1 109 ? 20.156 -7.658 -3.765 1.00 50.66 109 ALA A N 1
ATOM 813 C CA . ALA A 1 109 ? 19.920 -8.997 -3.195 1.00 50.66 109 ALA A CA 1
ATOM 814 C C . ALA A 1 109 ? 18.557 -9.261 -2.491 1.00 50.66 109 ALA A C 1
ATOM 816 O O . ALA A 1 109 ? 18.417 -10.214 -1.726 1.00 50.66 109 ALA A O 1
ATOM 817 N N . SER A 1 110 ? 17.536 -8.444 -2.727 1.00 54.16 110 SER A N 1
ATOM 818 C CA . SER A 1 110 ? 16.182 -8.579 -2.213 1.00 54.16 110 SER A CA 1
ATOM 819 C C . SER A 1 110 ? 15.337 -9.433 -3.163 1.00 54.16 110 SER A C 1
ATOM 821 O O . SER A 1 110 ? 15.149 -9.112 -4.337 1.00 54.16 110 SER A O 1
ATOM 823 N N . LYS A 1 111 ? 14.788 -10.542 -2.657 1.00 59.09 111 LYS A N 1
ATOM 824 C CA . LYS A 1 111 ? 13.800 -11.344 -3.393 1.00 59.09 111 LYS A CA 1
ATOM 825 C C . LYS A 1 111 ? 12.618 -10.445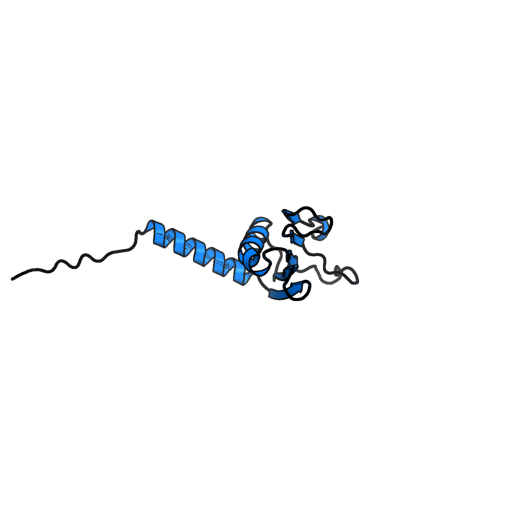 -3.783 1.00 59.09 111 LYS A C 1
ATOM 827 O O . LYS A 1 111 ? 12.070 -9.746 -2.933 1.00 59.09 111 LYS A O 1
ATOM 832 N N . ALA A 1 112 ? 12.224 -10.471 -5.057 1.00 71.50 112 ALA A N 1
ATOM 833 C CA . ALA A 1 112 ? 10.988 -9.826 -5.490 1.00 71.50 112 ALA A CA 1
ATOM 834 C C . ALA A 1 112 ? 9.802 -10.400 -4.722 1.00 71.50 112 ALA A C 1
ATOM 836 O O . ALA A 1 112 ? 9.741 -11.610 -4.492 1.00 71.50 112 ALA A O 1
ATOM 837 N N . GLY A 1 113 ? 8.857 -9.538 -4.371 1.00 82.12 113 GLY A N 1
ATOM 838 C CA . GLY A 1 113 ? 7.662 -9.950 -3.656 1.00 82.12 113 GLY A CA 1
ATOM 839 C C . GLY A 1 113 ? 7.265 -9.003 -2.539 1.00 82.12 113 GLY A C 1
ATOM 840 O O . GLY A 1 113 ? 7.878 -7.958 -2.307 1.00 82.12 113 GLY A O 1
ATOM 841 N N . LEU A 1 114 ? 6.182 -9.403 -1.886 1.00 86.75 114 LEU A N 1
ATOM 842 C CA . LEU A 1 114 ? 5.557 -8.702 -0.783 1.00 86.75 114 LEU A CA 1
ATOM 843 C C . LEU A 1 114 ? 6.134 -9.191 0.546 1.00 86.75 114 LEU A C 1
ATOM 845 O O . LEU A 1 114 ? 6.167 -10.393 0.794 1.00 86.75 114 LEU A O 1
ATOM 849 N N . ASN A 1 115 ? 6.536 -8.260 1.404 1.00 87.69 115 ASN A N 1
ATOM 850 C CA . ASN A 1 115 ? 6.988 -8.532 2.763 1.00 87.69 115 ASN A CA 1
ATOM 851 C C . ASN A 1 115 ? 6.223 -7.651 3.751 1.00 87.69 115 ASN A C 1
ATOM 853 O O . ASN A 1 115 ? 5.901 -6.502 3.439 1.00 87.69 115 ASN A O 1
ATOM 857 N N . PHE A 1 116 ? 5.971 -8.191 4.942 1.0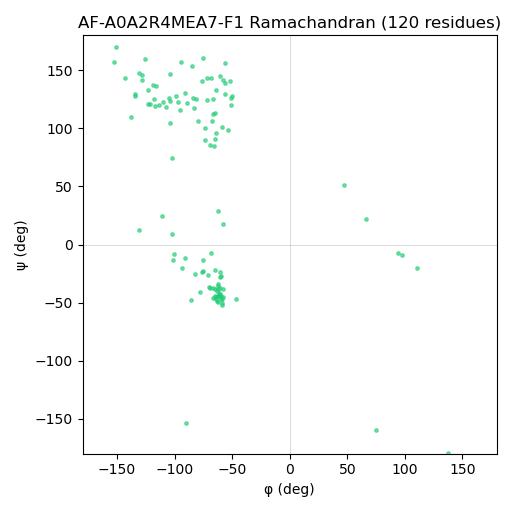0 87.06 116 PHE A N 1
ATOM 858 C CA . PHE A 1 116 ? 5.365 -7.470 6.056 1.00 87.06 116 PHE A CA 1
ATOM 859 C C . PHE A 1 116 ? 6.330 -7.431 7.235 1.00 87.06 116 PHE A C 1
ATOM 861 O O . PHE A 1 116 ? 6.965 -8.434 7.553 1.00 87.06 116 PHE A O 1
ATOM 868 N N . ASN A 1 117 ? 6.421 -6.274 7.875 1.00 83.56 117 ASN A N 1
ATOM 869 C CA . ASN A 1 117 ? 7.203 -6.050 9.077 1.00 83.56 117 ASN A CA 1
ATOM 870 C C . ASN A 1 117 ? 6.264 -6.036 10.290 1.00 83.56 117 ASN A C 1
ATOM 872 O O . ASN A 1 117 ? 5.920 -4.978 10.816 1.00 83.56 117 ASN A O 1
ATOM 876 N N . ASP A 1 118 ? 5.791 -7.218 10.688 1.00 80.38 118 ASP A N 1
ATOM 877 C CA . ASP A 1 118 ? 4.814 -7.353 11.776 1.00 80.38 118 ASP A CA 1
ATOM 878 C C . ASP A 1 118 ? 5.381 -6.899 13.139 1.00 80.38 118 ASP A C 1
ATOM 880 O O . ASP A 1 118 ? 4.612 -6.444 13.981 1.00 80.38 118 ASP A O 1
ATOM 884 N N . SER A 1 119 ? 6.708 -6.875 13.326 1.00 72.75 119 SER A N 1
ATOM 885 C CA . SER A 1 119 ? 7.338 -6.388 14.564 1.00 72.75 119 SER A CA 1
ATOM 886 C C . SER A 1 119 ? 7.185 -4.879 14.796 1.00 72.75 119 SER A C 1
ATOM 888 O O . SER A 1 119 ? 7.544 -4.383 15.855 1.00 72.75 119 SER A O 1
ATOM 890 N N . LEU A 1 120 ? 6.654 -4.117 13.831 1.00 68.06 120 LEU A N 1
ATOM 891 C CA . LEU A 1 120 ? 6.268 -2.715 14.053 1.00 68.06 120 LEU A CA 1
ATOM 892 C C . LEU A 1 120 ? 4.966 -2.564 14.856 1.00 68.06 120 LEU A C 1
ATOM 894 O O . LEU A 1 120 ? 4.637 -1.452 15.272 1.00 68.06 120 LEU A O 1
ATOM 898 N N . LEU A 1 121 ? 4.209 -3.652 15.024 1.00 66.06 121 LEU A N 1
ATOM 899 C CA . LEU A 1 121 ? 2.920 -3.670 15.716 1.00 66.06 121 LEU A CA 1
ATOM 900 C C . LEU A 1 121 ? 2.988 -4.223 17.149 1.00 66.06 121 LEU A C 1
ATOM 902 O O . LEU A 1 121 ? 2.020 -4.042 17.886 1.00 66.06 121 LEU A O 1
ATOM 906 N N . GLU A 1 122 ? 4.090 -4.873 17.530 1.00 59.91 122 GLU A N 1
ATOM 907 C CA . GLU A 1 122 ? 4.363 -5.386 18.887 1.00 59.91 122 GLU A CA 1
ATOM 908 C C . GLU A 1 122 ? 4.912 -4.255 19.771 1.00 59.91 122 GLU A C 1
ATOM 910 O O . GLU A 1 122 ? 4.297 -3.880 20.798 1.00 59.91 122 GLU A O 1
#

Radius of gyration: 20.4 Å; Cα contacts (8 Å, |Δi|>4): 172; chains: 1; bounding box: 67×22×60 Å

Solvent-accessible surface area (backbone atoms only — not comparable to full-atom values): 7203 Å² total; per-residue (Å²): 137,85,82,81,78,80,80,74,83,71,74,59,66,68,58,52,52,52,51,52,50,54,49,52,52,50,53,54,56,58,70,42,51,65,48,75,49,79,45,65,34,83,87,52,80,42,12,13,40,33,42,35,34,32,70,49,86,74,54,74,64,59,49,51,54,50,43,64,71,48,40,78,70,11,45,78,30,16,26,38,33,34,29,57,64,66,62,91,87,64,71,52,92,89,55,90,71,50,36,36,37,36,36,36,69,39,103,56,101,59,77,55,46,80,49,72,44,66,79,81,74,115

Foldseek 3Di:
DDDDPPPPPDDDVVVVVVVVVVVVLVVVLVQQFPDWDWAQDPNPPQFIEIETEGPADDDPVSVVVVCVVCVVRRPDFGKYFYAYDQPPPPPDPPDRHGQKMAGHDDPDPDDGDIDGDCVSVD

Secondary structure (DSSP, 8-state):
---------PPPHHHHHHHHHHHHHHHHHHHHEEEEEEEEGGGGTT-EEEEEEESS---HHHHHHHHHHHHHHHTTT-EEEEE--PPTT---TT----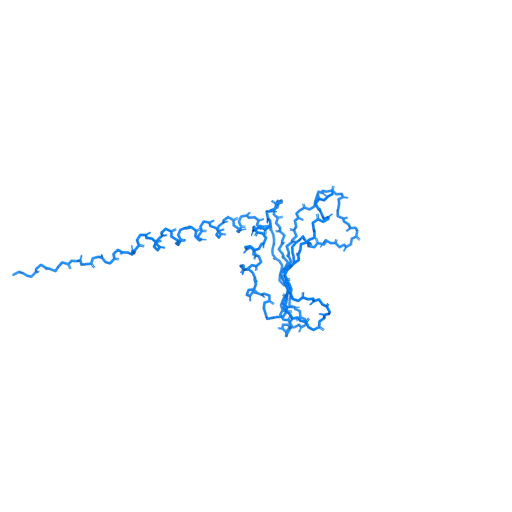SEEEE---SSSPPSEEEE-GGG--

Mean predicted aligned error: 10.24 Å

Nearest PDB structures (foldseek):
  5bus-assembly1_A  TM=4.663E-01  e=3.209E-01  Bacillus subtilis subsp. subtilis str. 168
  7ard-assembly1_C  TM=4.114E-01  e=2.317E+00  Polytomella sp. Pringsheim 198.80
  6e8o-assembly1_A  TM=4.057E-01  e=1.199E+00  Thermobifida fusca YX
  6e97-assembly1_A  TM=3.596E-01  e=1.051E+00  Thermobifida fusca YX

Organism: NCBI:txid454601

Sequence (122 aa):
MKTTSSNQWLPDPTKIAAGMAEFAKSVRLLGLIKSITTTSLNGGKNGALVAITVKKAITKQECVDLIERYKPRAAPYGQVAIHMPVPEGRALAGEVLPWGVFNFKSGVASKAGLNFNDSLLE